Protein AF-U1MWT1-F1 (afdb_monomer)

Structure (mmCIF, N/CA/C/O backbone):
data_AF-U1MWT1-F1
#
_entry.id   AF-U1MWT1-F1
#
loop_
_atom_site.group_PDB
_atom_site.id
_atom_site.type_symbol
_atom_site.label_atom_id
_atom_site.label_alt_id
_atom_site.label_comp_id
_atom_site.label_asym_id
_atom_site.label_entity_id
_atom_site.label_seq_id
_atom_site.pdbx_PDB_ins_code
_atom_site.Cartn_x
_atom_site.Cartn_y
_atom_site.Cartn_z
_atom_site.occupancy
_atom_site.B_iso_or_equiv
_atom_site.auth_seq_id
_atom_site.auth_comp_id
_atom_site.auth_asym_id
_atom_site.auth_atom_id
_atom_site.pdbx_PDB_model_num
ATOM 1 N N . MET A 1 1 ? -42.553 -12.334 58.207 1.00 40.47 1 MET A N 1
ATOM 2 C CA . MET A 1 1 ? -42.237 -13.122 56.997 1.00 40.47 1 MET A CA 1
ATOM 3 C C . MET A 1 1 ? -41.240 -12.334 56.159 1.00 40.47 1 MET A C 1
ATOM 5 O O . MET A 1 1 ? -41.633 -11.463 55.398 1.00 40.47 1 MET A O 1
ATOM 9 N N . GLY A 1 2 ? -39.946 -12.553 56.386 1.00 51.69 2 GLY A N 1
ATOM 10 C CA . GLY A 1 2 ? -38.876 -11.950 55.598 1.00 51.69 2 GLY A CA 1
ATOM 11 C C . GLY A 1 2 ? -38.252 -13.022 54.723 1.00 51.69 2 GLY A C 1
ATOM 12 O O . GLY A 1 2 ? -37.759 -14.008 55.252 1.00 51.69 2 GLY A O 1
ATOM 13 N N . SER A 1 3 ? -38.305 -12.839 53.408 1.00 50.38 3 SER A N 1
ATOM 14 C CA . SER A 1 3 ? -37.324 -13.380 52.467 1.00 50.38 3 SER A CA 1
ATOM 15 C C . SER A 1 3 ? -37.654 -12.843 51.080 1.00 50.38 3 SER A C 1
ATOM 17 O O . SER A 1 3 ? -38.604 -13.308 50.456 1.00 50.38 3 SER A O 1
ATOM 19 N N . ARG A 1 4 ? -36.916 -11.827 50.621 1.00 52.38 4 ARG A N 1
ATOM 20 C CA . ARG A 1 4 ? -36.654 -11.551 49.198 1.00 52.38 4 ARG A CA 1
ATOM 21 C C . ARG A 1 4 ? -35.670 -10.386 49.069 1.00 52.38 4 ARG A C 1
ATOM 23 O O . ARG A 1 4 ? -35.786 -9.389 49.767 1.00 52.38 4 ARG A O 1
ATOM 30 N N . SER A 1 5 ? -34.736 -10.535 48.132 1.00 52.97 5 SER A N 1
ATOM 31 C CA . SER A 1 5 ? -33.815 -9.502 47.635 1.00 5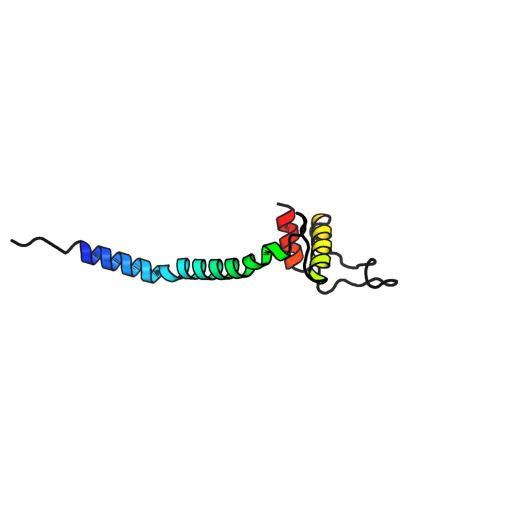2.97 5 SER A CA 1
ATOM 32 C C . SER A 1 5 ? -32.521 -9.228 48.427 1.00 52.97 5 SER A C 1
ATOM 34 O O . SER A 1 5 ? -32.238 -8.112 48.844 1.00 52.97 5 SER A O 1
ATOM 36 N N . LYS A 1 6 ? -31.663 -10.247 48.581 1.00 53.00 6 LYS A N 1
ATOM 37 C CA . LYS A 1 6 ? -30.205 -10.042 48.778 1.00 53.00 6 LYS A CA 1
ATOM 38 C C . LYS A 1 6 ? -29.340 -10.624 47.652 1.00 53.00 6 LYS A C 1
ATOM 40 O O . LYS A 1 6 ? -28.166 -10.290 47.563 1.00 53.00 6 LYS A O 1
ATOM 45 N N . SER A 1 7 ? -29.920 -11.471 46.795 1.00 55.69 7 SER A N 1
ATOM 46 C CA . SER A 1 7 ? -29.209 -12.137 45.695 1.00 55.69 7 SER A CA 1
ATOM 47 C C . SER A 1 7 ? -29.070 -11.267 44.444 1.00 55.69 7 SER A C 1
ATOM 49 O O . SER A 1 7 ? -28.076 -11.403 43.746 1.00 55.69 7 SER A O 1
ATOM 51 N N . ASN A 1 8 ? -30.029 -10.374 44.165 1.00 60.41 8 ASN A N 1
ATOM 52 C CA . ASN A 1 8 ? -29.995 -9.545 42.953 1.00 60.41 8 ASN A CA 1
ATOM 53 C C . ASN A 1 8 ? -28.876 -8.499 43.024 1.00 60.41 8 ASN A C 1
ATOM 55 O O . ASN A 1 8 ? -28.036 -8.423 42.146 1.00 60.41 8 ASN A O 1
ATOM 59 N N . ASN A 1 9 ? -28.780 -7.800 44.157 1.00 65.38 9 ASN A N 1
ATOM 60 C CA . ASN A 1 9 ? -27.883 -6.657 44.334 1.00 65.38 9 ASN A CA 1
ATOM 61 C C . ASN A 1 9 ? -26.386 -7.001 44.170 1.00 65.38 9 ASN A C 1
ATOM 63 O O . ASN A 1 9 ? -25.622 -6.203 43.645 1.00 65.38 9 ASN A O 1
ATOM 67 N N . LYS A 1 10 ? -25.955 -8.204 44.586 1.00 68.19 10 LYS A N 1
ATOM 68 C CA . LYS A 1 10 ? -24.557 -8.646 44.416 1.00 68.19 10 LYS A CA 1
ATOM 69 C C . LYS A 1 10 ? -24.221 -8.995 42.968 1.00 68.19 10 LYS A C 1
ATOM 71 O O . LYS A 1 10 ? -23.125 -8.693 42.513 1.00 68.19 10 LYS A O 1
ATOM 76 N N . ASN A 1 11 ? -25.158 -9.629 42.268 1.00 73.31 11 ASN A N 1
ATOM 77 C CA . ASN A 1 11 ? -24.984 -9.975 40.863 1.00 73.31 11 ASN A CA 1
ATOM 78 C C . ASN A 1 11 ? -25.038 -8.713 40.000 1.00 73.31 11 ASN A C 1
ATOM 80 O O . ASN A 1 11 ? -24.202 -8.551 39.124 1.00 73.31 11 ASN A O 1
ATOM 84 N N . ASP A 1 12 ? -25.953 -7.795 40.309 1.00 75.12 12 ASP A N 1
ATOM 85 C CA . ASP A 1 12 ? -26.077 -6.509 39.626 1.00 75.12 12 ASP A CA 1
ATOM 86 C C . ASP A 1 12 ? -24.794 -5.674 39.807 1.00 75.12 12 ASP A C 1
ATOM 88 O O . ASP A 1 12 ? -24.250 -5.190 38.821 1.00 75.12 12 ASP A O 1
ATOM 92 N N . GLN A 1 13 ? -24.234 -5.586 41.024 1.00 75.12 13 GLN A N 1
ATOM 93 C CA . GLN A 1 13 ? -22.936 -4.927 41.250 1.00 75.12 13 GLN A CA 1
ATOM 94 C C . GLN A 1 13 ? -21.786 -5.622 40.510 1.00 75.12 13 GLN A C 1
ATOM 96 O O . GLN A 1 13 ? -21.023 -4.960 39.820 1.00 75.12 13 GLN A O 1
ATOM 101 N N . SER A 1 14 ? -21.710 -6.956 40.558 1.00 79.69 14 SER A N 1
ATOM 102 C CA . SER A 1 14 ? -20.672 -7.715 39.848 1.00 79.69 14 SER A CA 1
ATOM 103 C C . SER A 1 14 ? -20.741 -7.548 38.325 1.00 79.69 14 SER A C 1
ATOM 105 O O . SER A 1 14 ? -19.699 -7.513 37.667 1.00 79.69 14 SER A O 1
ATOM 107 N N . LEU A 1 15 ? -21.945 -7.461 37.753 1.00 83.44 15 LEU A N 1
ATOM 108 C CA . LEU A 1 15 ? -22.148 -7.212 36.326 1.00 83.44 15 LEU A CA 1
ATOM 109 C C . LEU A 1 15 ? -21.767 -5.777 35.954 1.00 83.44 15 LEU A C 1
ATOM 111 O O . LEU A 1 15 ? -21.116 -5.576 34.931 1.00 83.44 15 LEU A O 1
ATOM 115 N N . LEU A 1 16 ? -22.133 -4.795 36.783 1.00 81.31 16 LEU A N 1
ATOM 116 C CA . LEU A 1 16 ? -21.764 -3.391 36.587 1.00 81.31 16 LEU A CA 1
ATOM 117 C C . LEU A 1 16 ? -20.249 -3.176 36.690 1.00 81.31 16 LEU A C 1
ATOM 119 O O . LEU A 1 16 ? -19.698 -2.460 35.857 1.00 81.31 16 LEU A O 1
ATOM 123 N N . ASP A 1 17 ? -19.574 -3.832 37.633 1.00 81.81 17 ASP A N 1
ATOM 124 C CA . ASP A 1 17 ? -18.114 -3.772 37.781 1.00 81.81 17 ASP A CA 1
ATOM 125 C C . ASP A 1 17 ? -17.419 -4.399 36.563 1.00 81.81 17 ASP A C 1
ATOM 127 O O . ASP A 1 17 ? -16.569 -3.774 35.936 1.00 81.81 17 ASP A O 1
ATOM 131 N N . THR A 1 18 ? -17.866 -5.585 36.132 1.00 82.56 18 THR A N 1
ATOM 132 C CA . THR A 1 18 ? -17.310 -6.257 34.942 1.00 82.56 18 THR A CA 1
ATOM 133 C C . THR A 1 18 ? -17.508 -5.421 33.673 1.00 82.56 18 THR A C 1
ATOM 135 O O . THR A 1 18 ? -16.600 -5.312 32.848 1.00 82.56 18 THR A O 1
ATOM 138 N N . LEU A 1 19 ? -18.684 -4.805 33.509 1.00 82.94 19 LEU A N 1
ATOM 139 C CA . LEU A 1 19 ? -18.962 -3.891 32.400 1.00 82.94 19 LEU A CA 1
ATOM 140 C C . LEU A 1 19 ? -18.078 -2.643 32.470 1.00 82.94 19 LEU A C 1
ATOM 142 O O . LEU A 1 19 ? -17.530 -2.241 31.448 1.00 82.94 19 LEU A O 1
ATOM 146 N N . THR A 1 20 ? -17.907 -2.054 33.652 1.00 83.75 20 THR A N 1
ATOM 147 C CA . THR A 1 20 ? -17.074 -0.858 33.858 1.00 83.75 20 THR A CA 1
ATOM 148 C C . THR A 1 20 ? -15.598 -1.135 33.579 1.00 83.75 20 THR A C 1
ATOM 150 O O . THR A 1 20 ? -14.910 -0.284 33.019 1.00 83.75 20 THR A O 1
ATOM 153 N N . ASP A 1 21 ? -15.121 -2.339 33.880 1.00 91.56 21 ASP A N 1
ATOM 154 C CA . ASP A 1 21 ? -13.735 -2.719 33.618 1.00 91.56 21 ASP A CA 1
ATOM 155 C C . ASP A 1 21 ? -13.497 -3.039 32.133 1.00 91.56 21 ASP A C 1
ATOM 157 O O . ASP A 1 21 ? -12.461 -2.675 31.573 1.00 91.56 21 ASP A O 1
ATOM 161 N N . TRP A 1 22 ? -14.462 -3.673 31.453 1.00 94.44 22 TRP A N 1
ATOM 162 C CA . TRP A 1 22 ? -14.262 -4.219 30.103 1.00 94.44 22 TRP A CA 1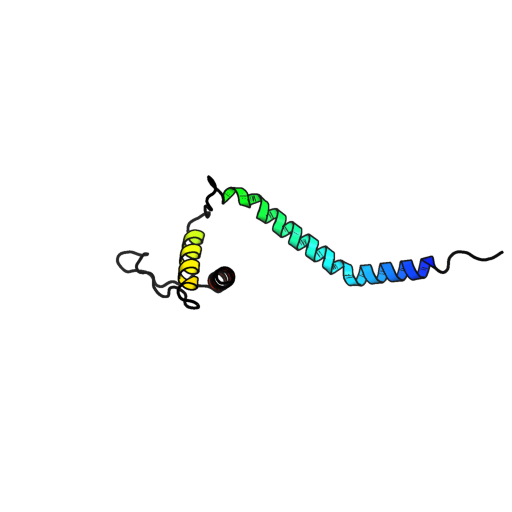
ATOM 163 C C . TRP A 1 22 ? -14.930 -3.437 28.972 1.00 94.44 22 TRP A C 1
ATOM 165 O O . TRP A 1 22 ? -14.662 -3.767 27.819 1.00 94.44 22 TRP A O 1
ATOM 175 N N . TYR A 1 23 ? -15.747 -2.403 29.232 1.00 94.25 23 TYR A N 1
ATOM 176 C CA . TYR A 1 23 ? -16.500 -1.693 28.176 1.00 94.25 23 TYR A CA 1
ATOM 177 C C . TYR A 1 23 ? -15.614 -1.156 27.046 1.00 94.25 23 TYR A C 1
ATOM 179 O O . TYR A 1 23 ? -16.064 -1.050 25.905 1.00 94.25 23 TYR A O 1
ATOM 187 N N . HIS A 1 24 ? -14.357 -0.822 27.340 1.00 94.75 24 HIS A N 1
ATOM 188 C CA . HIS A 1 24 ? -13.437 -0.258 26.363 1.00 94.75 24 HIS A CA 1
ATOM 189 C C . HIS A 1 24 ? -13.150 -1.228 25.206 1.00 94.75 24 HIS A C 1
ATOM 191 O O . HIS A 1 24 ? -12.998 -0.777 24.078 1.00 94.75 24 HIS A O 1
ATOM 197 N N . ILE A 1 25 ? -13.148 -2.547 25.433 1.00 95.94 25 ILE A N 1
ATOM 198 C CA . ILE A 1 25 ? -12.893 -3.551 24.385 1.00 95.94 25 ILE A CA 1
ATOM 199 C C . ILE A 1 25 ? -14.006 -3.586 23.324 1.00 95.94 25 ILE A C 1
ATOM 201 O O . ILE A 1 25 ? -13.695 -3.370 22.151 1.00 95.94 25 ILE A O 1
ATOM 205 N N . PRO A 1 26 ? -15.293 -3.817 23.664 1.00 94.31 26 PRO A N 1
ATOM 206 C CA . PRO A 1 26 ? -16.365 -3.789 22.677 1.00 94.31 26 PRO A CA 1
ATOM 207 C C . PRO A 1 26 ? -16.549 -2.395 22.068 1.00 94.31 26 PRO A C 1
ATOM 209 O O . PRO A 1 26 ? -16.880 -2.304 20.889 1.00 94.31 26 PRO A O 1
ATOM 212 N N . VAL A 1 27 ? -16.287 -1.314 22.816 1.00 96.50 27 VAL A N 1
ATOM 213 C CA . VAL A 1 27 ? -16.309 0.050 22.262 1.00 96.50 27 VAL A CA 1
ATOM 214 C C . VAL A 1 27 ? -15.211 0.241 21.216 1.00 96.50 27 VAL A C 1
ATOM 216 O O . VAL A 1 27 ? -15.501 0.716 20.122 1.00 96.50 27 VAL A O 1
ATOM 219 N N . LEU A 1 28 ? -13.970 -0.166 21.496 1.00 97.31 28 LEU A N 1
ATOM 220 C CA . LEU A 1 28 ? -12.871 -0.093 20.530 1.00 97.31 28 LEU A CA 1
ATOM 221 C C . LEU A 1 28 ? -13.138 -0.970 19.306 1.00 97.31 28 LEU A C 1
ATOM 223 O O . LEU A 1 28 ? -12.913 -0.525 18.183 1.00 97.31 28 LEU A O 1
ATOM 227 N N . LEU A 1 29 ? -13.666 -2.180 19.503 1.00 97.50 29 LEU A N 1
ATOM 228 C CA . LEU A 1 29 ? -14.059 -3.062 18.404 1.00 97.50 29 LEU A CA 1
ATOM 229 C C . LEU A 1 29 ? -15.128 -2.399 17.534 1.00 97.50 29 LEU A C 1
ATOM 231 O O . LEU A 1 29 ? -14.999 -2.395 16.312 1.00 97.50 29 LEU A O 1
ATOM 235 N N . LEU A 1 30 ? -16.142 -1.786 18.149 1.00 97.94 30 LEU A N 1
ATOM 236 C CA . LEU A 1 30 ? -17.178 -1.050 17.432 1.00 97.94 30 LEU A CA 1
ATOM 237 C C . LEU A 1 30 ? -16.588 0.135 16.660 1.00 97.94 30 LEU A C 1
ATOM 239 O O . LEU A 1 30 ? -16.929 0.318 15.495 1.00 97.94 30 LEU A O 1
ATOM 243 N N . ILE A 1 31 ? -15.665 0.895 17.254 1.00 98.25 31 ILE A N 1
ATOM 244 C CA . ILE A 1 31 ? -14.979 2.005 16.578 1.00 98.25 31 ILE A CA 1
ATOM 245 C C . ILE A 1 31 ? -14.199 1.498 15.360 1.00 98.25 31 ILE A C 1
ATOM 247 O O . ILE A 1 31 ? -14.395 2.010 14.259 1.00 98.25 31 ILE A O 1
ATOM 251 N N . VAL A 1 32 ? -13.359 0.471 15.520 1.00 98.06 32 VAL A N 1
ATOM 252 C CA . VAL A 1 32 ? -12.581 -0.117 14.416 1.00 98.06 32 VAL A CA 1
ATOM 253 C C . VAL A 1 32 ? -13.505 -0.682 13.337 1.00 98.06 32 VAL A C 1
ATOM 255 O O . VAL A 1 32 ? -13.273 -0.459 12.150 1.00 98.06 32 VAL A O 1
ATOM 258 N N . GLY A 1 33 ? -14.586 -1.352 13.738 1.00 98.25 33 GLY A N 1
ATOM 259 C CA . GLY A 1 33 ? -15.603 -1.879 12.832 1.00 98.25 33 GLY A CA 1
ATOM 260 C C . GLY A 1 33 ? -16.292 -0.779 12.027 1.00 98.25 33 GLY A C 1
ATOM 261 O O . GLY A 1 33 ? -16.437 -0.913 10.815 1.00 98.25 33 GLY A O 1
ATOM 262 N N . VAL A 1 34 ? -16.647 0.341 12.661 1.00 98.19 34 VAL A N 1
ATOM 263 C CA . VAL A 1 34 ? -17.226 1.509 11.979 1.00 98.19 34 VAL A CA 1
ATOM 264 C C . VAL A 1 34 ? -16.211 2.153 11.033 1.00 98.19 34 VAL A C 1
ATOM 266 O O . VAL A 1 34 ? -16.553 2.445 9.889 1.00 98.19 34 VAL A O 1
ATOM 269 N N . MET A 1 35 ? -14.955 2.331 11.456 1.00 97.88 35 MET A N 1
ATOM 270 C CA . MET A 1 35 ? -13.890 2.859 10.592 1.00 97.88 35 MET A CA 1
ATOM 271 C C . MET A 1 35 ? -13.684 1.980 9.353 1.00 97.88 35 MET A C 1
ATOM 273 O O . MET A 1 35 ? -13.575 2.494 8.237 1.00 97.88 35 MET A O 1
ATOM 277 N N . PHE A 1 36 ? -13.663 0.659 9.541 1.00 97.31 36 PHE A N 1
ATOM 278 C CA . PHE A 1 36 ? -13.586 -0.303 8.450 1.00 97.31 36 PHE A CA 1
ATOM 279 C C . PHE A 1 36 ? -14.814 -0.214 7.543 1.00 97.31 36 PHE A C 1
ATOM 281 O O . PHE A 1 36 ? -14.655 -0.100 6.332 1.00 97.31 36 PHE A O 1
ATOM 288 N N . ALA A 1 37 ? -16.023 -0.186 8.109 1.00 96.69 37 ALA A N 1
ATOM 289 C CA . ALA A 1 37 ? -17.265 -0.100 7.348 1.00 96.69 37 ALA A CA 1
ATOM 290 C C . ALA A 1 37 ? -17.317 1.160 6.476 1.00 96.69 37 ALA A C 1
ATOM 292 O O . ALA A 1 37 ? -17.678 1.073 5.307 1.00 96.69 37 ALA A O 1
ATOM 293 N N . ILE A 1 38 ? -16.904 2.315 7.007 1.00 96.81 38 ILE A N 1
ATOM 294 C CA . ILE A 1 38 ? -16.822 3.567 6.242 1.00 96.81 38 ILE A CA 1
ATOM 295 C C . ILE A 1 38 ? -15.841 3.424 5.073 1.00 96.81 38 ILE A C 1
ATOM 297 O O . ILE A 1 38 ? -16.168 3.812 3.954 1.00 96.81 38 ILE A O 1
ATOM 301 N N . ARG A 1 39 ? -14.658 2.836 5.294 1.00 93.31 39 ARG A N 1
ATOM 302 C CA . ARG A 1 39 ? -13.674 2.632 4.217 1.00 93.31 39 ARG A CA 1
ATOM 303 C C . ARG A 1 39 ? -14.100 1.581 3.193 1.00 93.31 39 ARG A C 1
ATOM 305 O O . ARG A 1 39 ? -13.784 1.734 2.021 1.00 93.31 39 ARG A O 1
ATOM 312 N N . ALA A 1 40 ? -14.824 0.547 3.607 1.00 94.56 40 ALA A N 1
ATOM 313 C CA . ALA A 1 40 ? -15.280 -0.522 2.725 1.00 94.56 40 ALA A CA 1
ATOM 314 C C . ALA A 1 40 ? -16.393 -0.074 1.760 1.00 94.56 40 ALA A C 1
ATOM 316 O O . ALA A 1 40 ? -16.590 -0.713 0.730 1.00 94.56 40 ALA A O 1
ATOM 317 N N . GLN A 1 41 ? -17.093 1.035 2.037 1.00 93.44 41 GLN A N 1
ATOM 318 C CA . GLN A 1 41 ? -18.156 1.548 1.158 1.00 93.44 41 GLN A CA 1
ATOM 319 C C . GLN A 1 41 ? -17.675 1.854 -0.266 1.00 93.44 41 GLN A C 1
ATOM 321 O O . GLN A 1 41 ? -18.453 1.736 -1.208 1.00 93.44 41 GLN A O 1
ATOM 326 N N . THR A 1 42 ? -16.406 2.226 -0.447 1.00 88.81 42 THR A N 1
ATOM 327 C CA . THR A 1 42 ? -15.841 2.553 -1.765 1.00 88.81 42 THR A CA 1
ATOM 328 C C . THR A 1 42 ? -15.274 1.342 -2.502 1.00 88.81 42 THR A C 1
ATOM 330 O O . T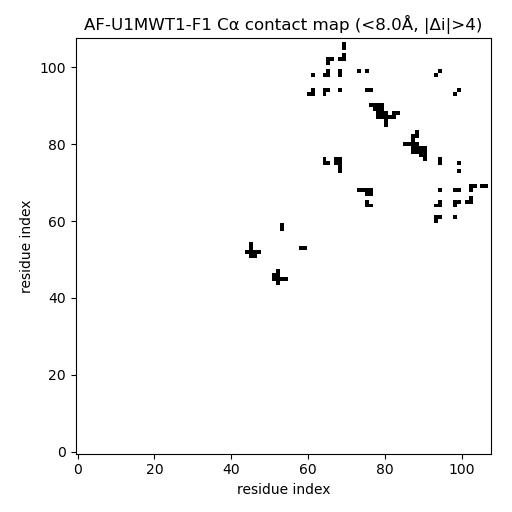HR A 1 42 ? -14.757 1.502 -3.603 1.00 88.81 42 THR A O 1
ATOM 333 N N . TYR A 1 43 ? -15.378 0.132 -1.941 1.00 86.94 43 TYR A N 1
ATOM 334 C CA . TYR A 1 43 ? -14.804 -1.090 -2.511 1.00 86.94 43 TYR A CA 1
ATOM 335 C C . TYR A 1 43 ? -15.258 -1.359 -3.953 1.00 86.94 43 TYR A C 1
ATOM 337 O O . TYR A 1 43 ? -14.440 -1.697 -4.805 1.00 86.94 43 TYR A O 1
ATOM 345 N N . SER A 1 44 ? -16.539 -1.134 -4.253 1.00 87.44 44 SER A N 1
ATOM 346 C CA . SER A 1 44 ? -17.096 -1.319 -5.599 1.00 87.44 44 SER A CA 1
ATOM 347 C C . SER A 1 44 ? -16.463 -0.407 -6.654 1.00 87.44 44 SER A C 1
ATOM 349 O O . SER A 1 44 ? -16.470 -0.761 -7.826 1.00 87.44 44 SER A O 1
ATOM 351 N N . ASN A 1 45 ? -15.862 0.722 -6.263 1.00 88.44 45 ASN A N 1
ATOM 352 C CA . ASN A 1 45 ? -15.168 1.615 -7.195 1.00 88.44 45 ASN A CA 1
ATOM 353 C C . ASN A 1 45 ? -13.857 1.015 -7.725 1.00 88.44 45 ASN A C 1
ATOM 355 O O . ASN A 1 45 ? -13.352 1.469 -8.749 1.00 88.44 45 ASN A O 1
ATOM 359 N N . PHE A 1 46 ? -13.307 0.017 -7.029 1.00 89.12 46 PHE A N 1
ATOM 360 C CA . PHE A 1 46 ? -12.077 -0.678 -7.406 1.00 89.12 46 PHE A CA 1
ATOM 361 C C . PHE A 1 46 ? -12.344 -1.974 -8.169 1.00 89.12 46 PHE A C 1
ATOM 363 O O . PHE A 1 46 ? -11.406 -2.719 -8.437 1.00 89.12 46 PHE A O 1
ATOM 370 N N . ILE A 1 47 ? -13.602 -2.274 -8.497 1.00 91.88 47 ILE A N 1
ATOM 371 C CA . ILE A 1 47 ? -13.965 -3.442 -9.296 1.00 91.88 47 ILE A CA 1
ATOM 372 C C . ILE A 1 47 ? -14.667 -2.956 -10.550 1.00 91.88 47 ILE A C 1
ATOM 374 O O . ILE A 1 47 ? -15.727 -2.335 -10.486 1.00 91.88 47 ILE A O 1
ATOM 378 N N . ARG A 1 48 ? -14.091 -3.278 -11.704 1.00 88.12 48 ARG A N 1
ATOM 379 C CA . ARG A 1 48 ? -14.675 -2.978 -13.006 1.00 88.12 48 ARG A CA 1
ATOM 380 C C . ARG A 1 48 ? -14.724 -4.255 -13.823 1.00 88.12 48 ARG A C 1
ATOM 382 O O . ARG A 1 48 ? -13.698 -4.887 -14.026 1.00 88.12 48 ARG A O 1
ATOM 389 N N . ASP A 1 49 ? -15.926 -4.645 -14.237 1.00 88.94 49 ASP A N 1
ATOM 390 C CA . ASP A 1 49 ? -16.151 -5.830 -15.075 1.00 88.94 49 ASP A CA 1
ATOM 391 C C . ASP A 1 49 ? -15.554 -7.136 -14.495 1.00 88.94 49 ASP A C 1
ATOM 393 O O . ASP A 1 49 ? -15.171 -8.044 -15.224 1.00 88.94 49 ASP A O 1
ATOM 397 N N . GLY A 1 50 ? -15.496 -7.246 -13.160 1.00 89.50 50 GLY A N 1
ATOM 398 C CA . GLY A 1 50 ? -14.940 -8.405 -12.447 1.00 89.50 50 GLY A CA 1
ATOM 399 C C . GLY A 1 50 ? -13.429 -8.347 -12.203 1.00 89.50 50 GLY A C 1
ATOM 400 O O . GLY A 1 50 ? -12.894 -9.221 -11.523 1.00 89.50 50 GLY A O 1
ATOM 401 N N . GLU A 1 51 ? -12.751 -7.310 -12.689 1.00 89.19 51 GLU A N 1
ATOM 402 C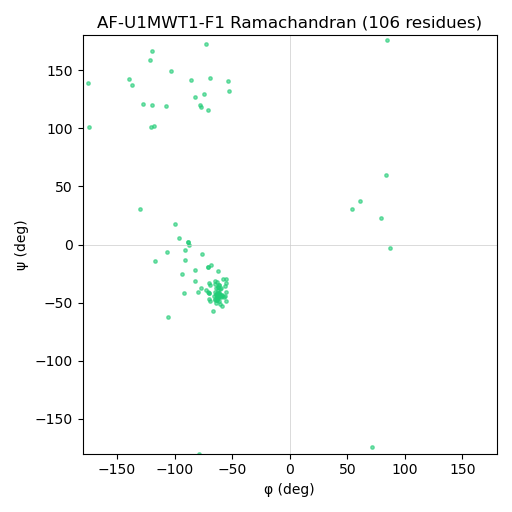 CA . GLU A 1 51 ? -11.319 -7.096 -12.493 1.00 89.19 51 GLU A CA 1
ATOM 403 C C . GLU A 1 51 ? -11.049 -6.027 -11.430 1.00 89.19 51 GLU A C 1
ATOM 405 O O . GLU A 1 51 ? -11.822 -5.080 -11.253 1.00 89.19 51 GLU A O 1
ATOM 410 N N . VAL A 1 52 ? -9.927 -6.175 -10.719 1.00 91.06 52 VAL A N 1
ATOM 411 C CA . VAL A 1 52 ? -9.468 -5.182 -9.744 1.00 91.06 52 VAL A CA 1
ATOM 412 C C . VAL A 1 52 ? -8.817 -4.021 -10.487 1.00 91.06 52 VAL A C 1
ATOM 414 O O . VA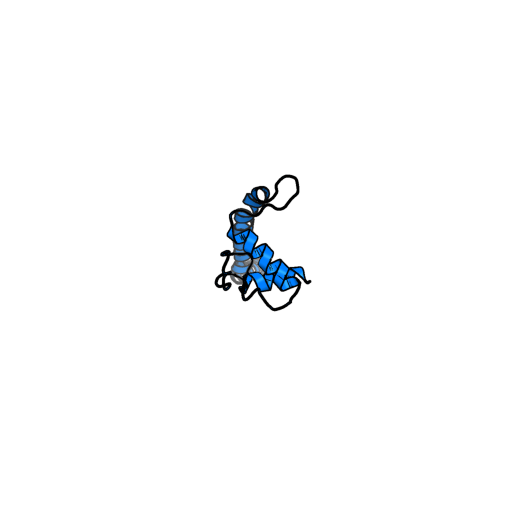L A 1 52 ? -7.809 -4.189 -11.172 1.00 91.06 52 VAL A O 1
ATOM 417 N N . PHE A 1 53 ? -9.374 -2.829 -10.312 1.00 92.12 53 PHE A N 1
ATOM 418 C CA . PHE A 1 53 ? -8.909 -1.602 -10.931 1.00 92.12 53 PHE A CA 1
ATOM 419 C C . PHE A 1 53 ? -8.471 -0.602 -9.860 1.00 92.12 53 PHE A C 1
ATOM 421 O O . PHE A 1 53 ? -9.290 0.044 -9.203 1.00 92.12 53 PHE A O 1
ATOM 428 N N . PHE A 1 54 ? -7.158 -0.478 -9.663 1.00 90.75 54 PHE A N 1
ATOM 429 C CA . PHE A 1 54 ? -6.605 0.440 -8.671 1.00 90.75 54 PHE A CA 1
ATOM 430 C C . PHE A 1 54 ? -6.817 1.906 -9.069 1.00 90.75 54 PHE A C 1
ATOM 432 O O . PHE A 1 54 ? -6.715 2.277 -10.240 1.00 90.75 54 PHE A O 1
ATOM 439 N N . SER A 1 55 ? -7.083 2.757 -8.075 1.00 87.94 55 SER A N 1
ATOM 440 C CA . SER A 1 55 ? -7.240 4.199 -8.277 1.00 87.94 55 SER A CA 1
ATOM 441 C C . SER A 1 55 ? -5.899 4.930 -8.240 1.00 87.94 55 SER A C 1
ATOM 443 O O . SER A 1 55 ? -5.083 4.673 -7.353 1.00 87.94 55 SER A O 1
ATOM 445 N N . GLY A 1 56 ? -5.730 5.929 -9.108 1.00 89.38 56 GLY A N 1
ATOM 446 C CA . GLY A 1 56 ? -4.511 6.742 -9.159 1.00 89.38 56 GLY A CA 1
ATOM 447 C C . GLY A 1 56 ? -3.316 5.977 -9.730 1.00 89.38 56 GLY A C 1
ATOM 448 O O . GLY A 1 56 ? -3.460 4.852 -10.195 1.00 89.38 56 GLY A O 1
ATOM 449 N N . ASN A 1 57 ? -2.134 6.595 -9.711 1.00 92.12 57 ASN A N 1
ATOM 450 C CA . ASN A 1 57 ? -0.931 6.020 -10.324 1.00 92.12 57 ASN A CA 1
ATOM 451 C C . ASN A 1 57 ? -0.107 5.189 -9.328 1.00 92.12 57 ASN A C 1
ATOM 453 O O . ASN A 1 57 ? 0.351 4.099 -9.661 1.00 92.12 57 ASN A O 1
ATOM 457 N N . ASP A 1 58 ? 0.041 5.674 -8.094 1.00 94.06 58 ASP A N 1
ATOM 458 C CA . ASP A 1 58 ? 0.944 5.085 -7.096 1.00 94.06 58 ASP A CA 1
ATOM 459 C C . ASP A 1 58 ? 0.554 3.651 -6.719 1.00 94.06 58 ASP A C 1
ATOM 461 O O . ASP A 1 58 ? 1.416 2.791 -6.550 1.00 94.06 58 ASP A O 1
ATOM 465 N N . ALA A 1 59 ? -0.749 3.357 -6.658 1.00 94.12 59 ALA A N 1
ATOM 466 C CA . ALA A 1 59 ? -1.255 2.024 -6.335 1.00 94.12 59 ALA A CA 1
ATOM 467 C C . ALA A 1 59 ? -0.816 0.959 -7.358 1.00 94.12 59 ALA A C 1
ATOM 469 O O . ALA A 1 59 ? -0.516 -0.174 -6.982 1.00 94.12 59 ALA A O 1
ATOM 470 N N . TRP A 1 60 ? -0.706 1.327 -8.637 1.00 94.94 60 TRP A N 1
ATOM 471 C CA . TRP A 1 60 ? -0.181 0.428 -9.667 1.00 94.94 60 TRP A CA 1
ATOM 472 C C . TRP A 1 60 ? 1.314 0.168 -9.499 1.00 94.94 60 TRP A C 1
ATOM 474 O O . TRP A 1 60 ? 1.775 -0.947 -9.749 1.00 94.94 60 TRP A O 1
ATOM 484 N N . TYR A 1 61 ? 2.075 1.162 -9.037 1.00 95.88 61 TYR A N 1
ATOM 485 C CA . TYR A 1 61 ? 3.490 0.958 -8.742 1.00 95.88 61 TYR A CA 1
ATOM 486 C C . TYR A 1 61 ? 3.679 0.066 -7.510 1.00 95.88 61 TYR A C 1
ATOM 488 O O . TYR A 1 61 ? 4.477 -0.866 -7.569 1.00 95.88 61 TYR A O 1
ATOM 496 N N . HIS A 1 62 ? 2.887 0.258 -6.449 1.00 96.25 62 HIS A N 1
ATOM 497 C CA . HIS A 1 62 ? 2.861 -0.649 -5.295 1.00 96.25 62 HIS A CA 1
ATOM 498 C C . HIS A 1 62 ? 2.543 -2.093 -5.702 1.00 96.25 62 HIS A C 1
ATOM 500 O O . HIS A 1 62 ? 3.233 -3.011 -5.274 1.00 96.25 62 HIS A O 1
ATOM 506 N N . LEU A 1 63 ? 1.556 -2.317 -6.579 1.00 95.94 63 LEU A N 1
ATOM 507 C CA . LEU A 1 63 ? 1.274 -3.659 -7.103 1.00 95.94 63 LEU A CA 1
ATOM 508 C C . LEU A 1 63 ? 2.505 -4.265 -7.789 1.00 95.94 63 LEU A C 1
ATOM 510 O O . LEU A 1 63 ? 2.821 -5.438 -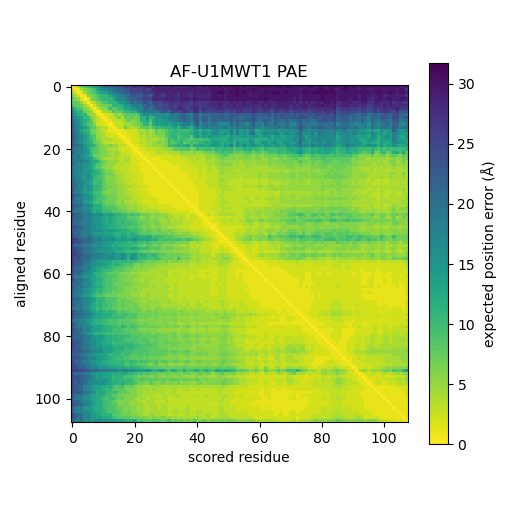7.575 1.00 95.94 63 LEU A O 1
ATOM 514 N N . ARG A 1 64 ? 3.196 -3.482 -8.624 1.00 96.19 64 ARG A N 1
ATOM 515 C CA . ARG A 1 64 ? 4.406 -3.931 -9.321 1.00 96.19 64 ARG A CA 1
ATOM 516 C C . ARG A 1 64 ? 5.517 -4.282 -8.332 1.00 96.19 64 ARG A C 1
ATOM 518 O O . ARG A 1 64 ? 6.160 -5.317 -8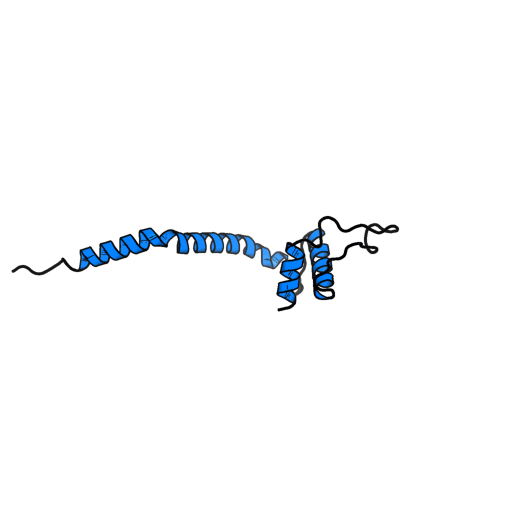.489 1.00 96.19 64 ARG A O 1
ATOM 525 N N . GLU A 1 65 ? 5.700 -3.446 -7.319 1.00 97.06 65 GLU A N 1
ATOM 526 C CA . GLU A 1 65 ? 6.693 -3.612 -6.263 1.00 97.06 65 GLU A CA 1
ATOM 527 C C . GLU A 1 65 ? 6.422 -4.863 -5.422 1.00 97.06 65 GLU A C 1
ATOM 529 O O . GLU A 1 65 ? 7.286 -5.727 -5.306 1.00 97.06 65 GLU A O 1
ATOM 534 N N . VAL A 1 66 ? 5.190 -5.027 -4.935 1.00 97.50 66 VAL A N 1
ATOM 535 C CA . VAL A 1 66 ? 4.728 -6.229 -4.227 1.00 97.50 66 VAL A CA 1
ATOM 536 C C . VAL A 1 66 ? 4.953 -7.469 -5.087 1.00 97.50 66 VAL A C 1
ATOM 538 O O . VAL A 1 66 ? 5.556 -8.433 -4.628 1.00 97.50 66 VAL A O 1
ATOM 541 N N . THR A 1 67 ? 4.546 -7.429 -6.359 1.00 97.25 67 THR A N 1
ATOM 542 C CA . THR A 1 67 ? 4.733 -8.551 -7.294 1.00 97.25 67 THR A CA 1
ATOM 543 C C . THR A 1 67 ? 6.211 -8.903 -7.471 1.00 97.25 67 THR A C 1
ATOM 545 O O . THR A 1 67 ? 6.556 -10.078 -7.613 1.00 97.25 67 THR A O 1
ATOM 548 N N . TYR A 1 68 ? 7.093 -7.902 -7.488 1.00 97.62 68 TYR A N 1
ATOM 549 C CA . TYR A 1 68 ? 8.532 -8.120 -7.557 1.00 97.62 68 TYR A CA 1
ATOM 550 C C . TYR A 1 68 ? 9.068 -8.737 -6.264 1.00 97.62 68 TYR A C 1
ATOM 552 O O . TYR A 1 68 ? 9.770 -9.747 -6.341 1.00 97.62 68 TYR A O 1
ATOM 560 N N . ILE A 1 69 ? 8.702 -8.185 -5.102 1.00 97.94 69 ILE A N 1
ATOM 561 C CA . ILE A 1 69 ? 9.123 -8.675 -3.783 1.00 97.94 69 ILE A CA 1
ATOM 562 C C . ILE A 1 69 ? 8.660 -10.118 -3.580 1.00 97.94 69 ILE A C 1
ATOM 564 O O . ILE A 1 69 ? 9.457 -10.947 -3.167 1.00 97.94 69 ILE A O 1
ATOM 568 N N . THR A 1 70 ? 7.424 -10.473 -3.937 1.00 98.06 70 THR A N 1
ATOM 569 C CA . THR A 1 70 ? 6.928 -11.860 -3.859 1.00 98.06 70 THR A CA 1
ATOM 570 C C . THR A 1 70 ? 7.811 -12.828 -4.657 1.00 98.06 70 THR A C 1
ATOM 572 O O . THR A 1 70 ? 8.040 -13.955 -4.227 1.00 98.06 70 THR A O 1
ATOM 575 N N . LYS A 1 71 ? 8.355 -12.397 -5.802 1.00 97.81 71 LYS A N 1
ATOM 576 C CA . LYS A 1 71 ? 9.238 -13.221 -6.648 1.00 97.81 71 LYS A CA 1
ATOM 577 C C . LYS A 1 71 ? 10.697 -13.239 -6.183 1.00 97.81 71 LYS A C 1
ATOM 579 O O . LYS A 1 71 ? 11.422 -14.164 -6.538 1.00 97.81 71 LYS A O 1
ATOM 584 N N . HIS A 1 72 ? 11.125 -12.240 -5.414 1.00 97.12 72 HIS A N 1
ATOM 585 C CA . HIS A 1 72 ? 12.521 -12.035 -5.007 1.00 97.12 72 HIS A CA 1
ATOM 586 C C . HIS A 1 72 ? 12.656 -11.821 -3.495 1.00 97.12 72 HIS A C 1
ATOM 588 O O . HIS A 1 72 ? 13.537 -11.088 -3.039 1.00 97.12 72 HIS A O 1
ATOM 594 N N . TRP A 1 73 ? 11.758 -12.430 -2.718 1.00 96.25 73 TRP A N 1
ATOM 595 C CA . TRP A 1 73 ? 11.605 -12.166 -1.292 1.00 96.25 73 TRP A CA 1
ATOM 596 C C . TRP A 1 73 ? 12.947 -12.302 -0.551 1.00 96.25 73 TRP A C 1
ATOM 598 O O . TRP A 1 73 ? 13.633 -13.310 -0.741 1.00 96.25 73 TRP A O 1
ATOM 608 N N . PRO A 1 74 ? 13.335 -11.339 0.312 1.00 95.94 74 PRO A N 1
ATOM 609 C CA . PRO A 1 74 ? 12.596 -10.143 0.746 1.00 95.94 74 PRO A CA 1
ATOM 610 C C . PRO A 1 74 ? 13.001 -8.843 0.016 1.00 95.94 74 PRO A C 1
ATOM 612 O O . PRO A 1 74 ? 12.776 -7.751 0.533 1.00 95.94 74 PRO A O 1
ATOM 615 N N . SER A 1 75 ? 13.670 -8.903 -1.139 1.00 96.75 75 SER A N 1
ATOM 616 C CA . SER A 1 75 ? 14.258 -7.700 -1.747 1.00 96.75 75 SER A CA 1
ATOM 617 C C . SER A 1 75 ? 13.233 -6.878 -2.545 1.00 96.75 75 SER A C 1
ATOM 619 O O . SER A 1 75 ? 12.622 -7.428 -3.466 1.00 96.75 75 SER A O 1
ATOM 621 N N . PRO A 1 76 ? 13.094 -5.561 -2.282 1.00 96.31 76 PRO A N 1
ATOM 622 C CA . PRO A 1 76 ? 12.396 -4.641 -3.181 1.00 96.31 76 PRO A CA 1
ATOM 623 C C . PRO A 1 76 ? 13.228 -4.354 -4.436 1.00 96.31 76 PRO A C 1
ATOM 625 O O . PRO A 1 76 ? 14.392 -4.767 -4.530 1.00 96.31 76 PRO A O 1
ATOM 628 N N . ILE A 1 77 ? 12.634 -3.650 -5.399 1.00 96.69 77 ILE A N 1
ATOM 629 C CA . ILE A 1 77 ? 13.321 -3.126 -6.579 1.00 96.69 77 ILE A CA 1
ATOM 630 C C . ILE A 1 77 ? 14.230 -1.979 -6.115 1.00 96.69 77 ILE A C 1
ATOM 632 O O . ILE A 1 77 ? 13.730 -0.956 -5.658 1.00 96.69 77 ILE A O 1
ATOM 636 N N . PRO A 1 78 ? 15.564 -2.086 -6.243 1.00 94.38 78 PRO A N 1
ATOM 637 C CA . PRO A 1 78 ? 16.447 -0.988 -5.857 1.00 94.38 78 PRO A CA 1
ATOM 638 C C . PRO A 1 78 ? 16.497 0.103 -6.939 1.00 94.38 78 PRO A C 1
ATOM 640 O O . PRO A 1 78 ? 16.484 1.298 -6.648 1.00 94.38 78 PRO A O 1
ATOM 643 N N . PHE A 1 79 ? 16.539 -0.312 -8.205 1.00 96.06 79 PHE A N 1
ATOM 644 C CA . PHE A 1 79 ? 16.617 0.552 -9.374 1.00 96.06 79 PHE A CA 1
ATOM 645 C C . PHE A 1 79 ? 15.672 0.055 -10.457 1.00 96.06 79 PHE A C 1
ATOM 647 O O . PHE A 1 79 ? 15.609 -1.140 -10.748 1.00 96.06 79 PHE A O 1
ATOM 654 N N . ASP A 1 80 ? 14.977 0.992 -11.083 1.00 95.62 80 ASP A N 1
ATOM 655 C CA . ASP A 1 80 ? 13.933 0.732 -12.050 1.00 95.62 80 ASP A CA 1
ATOM 656 C C . ASP A 1 80 ? 14.267 1.363 -13.401 1.00 95.62 80 ASP A C 1
ATOM 658 O O . ASP A 1 80 ? 14.073 2.556 -13.627 1.00 95.62 80 ASP A O 1
ATOM 662 N N . ALA A 1 81 ? 14.745 0.536 -14.327 1.00 95.50 81 ALA A N 1
ATOM 663 C CA . ALA A 1 81 ? 15.032 0.963 -15.695 1.00 95.50 81 ALA A CA 1
ATOM 664 C C . ALA A 1 81 ? 13.766 1.134 -16.564 1.00 95.50 81 ALA A C 1
ATOM 666 O O . ALA A 1 81 ? 13.858 1.641 -17.680 1.00 95.50 81 ALA A O 1
ATOM 667 N N . TRP A 1 82 ? 12.587 0.729 -16.073 1.00 93.81 82 TRP A N 1
ATOM 668 C CA . TRP A 1 82 ? 11.318 0.813 -16.803 1.00 93.81 82 TRP A CA 1
ATOM 669 C C . TRP A 1 82 ? 10.582 2.132 -16.530 1.00 93.81 82 TRP A C 1
ATOM 671 O O . TRP A 1 82 ? 9.563 2.409 -17.163 1.00 93.81 82 TRP A O 1
ATOM 681 N N . THR A 1 83 ? 11.100 2.972 -15.631 1.00 93.94 83 THR A N 1
ATOM 682 C CA . THR A 1 83 ? 10.627 4.342 -15.396 1.00 93.94 83 THR A CA 1
ATOM 683 C C . THR A 1 83 ? 11.747 5.356 -15.627 1.00 93.94 83 THR A C 1
ATOM 685 O O . THR A 1 83 ? 12.918 5.006 -15.640 1.00 93.94 83 THR A O 1
ATOM 688 N N . GLY A 1 84 ? 11.410 6.626 -15.888 1.00 93.56 84 GLY A N 1
ATOM 689 C CA . GLY A 1 84 ? 12.415 7.676 -16.130 1.00 93.56 84 GLY A CA 1
ATOM 690 C C . GLY A 1 84 ? 13.325 7.425 -17.339 1.00 93.56 84 GLY A C 1
ATOM 691 O O . GLY A 1 84 ? 14.524 7.707 -17.290 1.00 93.56 84 GLY A O 1
ATOM 692 N N . PHE A 1 85 ? 12.770 6.871 -18.420 1.00 94.19 85 PHE A N 1
ATOM 693 C CA . PHE A 1 85 ? 13.498 6.632 -19.668 1.00 94.19 85 PHE A CA 1
ATOM 694 C C . PHE A 1 85 ? 14.171 7.921 -20.194 1.00 94.19 85 PHE A C 1
ATOM 696 O O . PHE A 1 85 ? 13.548 8.985 -20.140 1.00 94.19 85 PHE A O 1
ATOM 703 N N . PRO A 1 86 ? 15.402 7.853 -20.746 1.00 95.44 86 PRO A N 1
ATOM 704 C CA . PRO A 1 86 ? 16.222 6.656 -20.996 1.00 95.44 86 PRO A CA 1
ATOM 705 C C . PRO A 1 86 ? 17.128 6.229 -19.836 1.00 95.44 86 PRO A C 1
ATOM 707 O O . PRO A 1 86 ? 17.901 5.288 -19.989 1.00 95.44 86 PRO A O 1
ATOM 710 N N . TYR A 1 87 ? 17.080 6.921 -18.701 1.00 96.69 87 TYR A N 1
ATOM 711 C CA . TYR A 1 87 ? 18.091 6.765 -17.658 1.00 96.69 87 TYR A CA 1
ATOM 712 C C . TYR A 1 87 ? 17.721 5.745 -16.589 1.00 96.69 87 TYR A C 1
ATOM 714 O O . TYR A 1 87 ?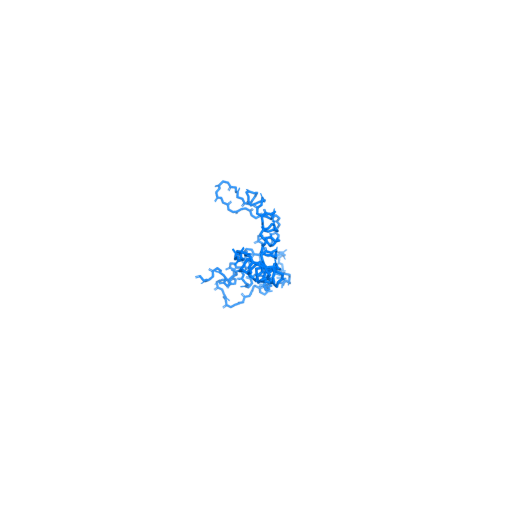 18.627 5.190 -15.981 1.00 96.69 87 TYR A O 1
ATOM 722 N N . GLY A 1 88 ? 16.431 5.490 -16.363 1.00 95.62 88 GLY A N 1
ATOM 723 C CA . GLY A 1 88 ? 15.975 4.747 -15.189 1.00 95.62 88 GLY A CA 1
ATOM 724 C C . GLY A 1 88 ? 15.807 5.652 -13.964 1.00 95.62 88 GLY A C 1
ATOM 725 O O . GLY A 1 88 ? 16.134 6.844 -14.007 1.00 95.62 88 GLY A O 1
ATOM 726 N N . GLN A 1 89 ? 15.308 5.097 -12.859 1.00 94.75 89 GLN A N 1
ATOM 727 C CA . GLN A 1 89 ? 15.190 5.786 -11.568 1.00 94.75 89 GLN A CA 1
ATOM 728 C C . GLN A 1 89 ? 15.563 4.876 -10.397 1.00 94.75 89 GLN A C 1
ATOM 730 O O . GLN A 1 89 ? 15.217 3.697 -10.371 1.00 94.75 89 GLN A O 1
ATOM 735 N N . TRP A 1 90 ? 16.231 5.445 -9.391 1.00 94.50 90 TRP A N 1
ATOM 736 C CA . TRP A 1 90 ? 16.380 4.789 -8.091 1.00 94.50 90 TRP A CA 1
ATOM 737 C C . TRP A 1 90 ? 15.058 4.863 -7.337 1.00 94.50 90 TRP A C 1
ATOM 739 O O . TRP A 1 90 ? 14.456 5.934 -7.226 1.00 94.50 90 TRP A O 1
ATOM 749 N N . VAL A 1 91 ? 14.602 3.720 -6.835 1.00 91.38 91 VAL A N 1
ATOM 750 C CA . VAL A 1 91 ? 13.311 3.626 -6.158 1.00 91.38 91 VAL A CA 1
ATOM 751 C C . VAL A 1 91 ? 13.456 4.203 -4.751 1.00 91.38 91 VAL A C 1
ATOM 753 O O . VAL A 1 91 ? 14.272 3.735 -3.962 1.00 91.38 91 VAL A O 1
ATOM 756 N N . GLY A 1 92 ? 12.707 5.271 -4.459 1.00 85.94 92 GLY A N 1
ATOM 757 C CA . GLY A 1 92 ? 12.772 5.974 -3.172 1.00 85.94 92 GLY A CA 1
ATOM 758 C C . GLY A 1 92 ? 11.571 5.701 -2.269 1.00 85.94 92 GLY A C 1
ATOM 759 O O . GLY A 1 92 ? 11.713 5.171 -1.174 1.00 85.94 92 GLY A O 1
ATOM 760 N N . GLN A 1 93 ? 10.376 6.085 -2.721 1.00 88.25 93 GLN A N 1
ATOM 761 C CA . GLN A 1 93 ? 9.152 6.041 -1.906 1.00 88.25 93 GLN A CA 1
ATOM 762 C C . GLN A 1 93 ? 8.402 4.696 -1.939 1.00 88.25 93 GLN A C 1
ATOM 764 O O . GLN A 1 93 ? 7.364 4.564 -1.297 1.00 88.25 93 GLN A O 1
ATOM 769 N N . PHE A 1 94 ? 8.904 3.714 -2.691 1.00 94.00 94 PHE A N 1
ATOM 770 C CA . PHE A 1 94 ? 8.305 2.387 -2.857 1.00 94.00 94 PHE A CA 1
ATOM 771 C C . PHE A 1 94 ? 9.267 1.301 -2.362 1.00 94.00 94 PHE A C 1
ATOM 773 O O . PHE A 1 94 ? 10.438 1.574 -2.106 1.00 94.00 94 PHE A O 1
ATOM 780 N N . GLY A 1 95 ? 8.765 0.080 -2.189 1.00 90.88 95 GLY A N 1
ATOM 781 C CA . GLY A 1 95 ? 9.529 -1.022 -1.593 1.00 90.88 95 GLY A CA 1
ATOM 782 C C . GLY A 1 95 ? 9.580 -0.908 -0.070 1.00 90.88 95 GLY A C 1
ATOM 783 O O . GLY A 1 95 ? 10.498 -1.402 0.583 1.00 90.88 95 GLY A O 1
ATOM 784 N N . THR A 1 96 ? 8.600 -0.199 0.489 1.00 94.69 96 THR A N 1
ATOM 785 C CA . THR A 1 96 ? 8.514 0.167 1.903 1.00 94.69 96 THR A CA 1
ATOM 786 C C . THR A 1 96 ? 8.018 -1.003 2.753 1.00 94.69 96 THR A C 1
ATOM 788 O O . THR A 1 96 ? 7.677 -2.072 2.247 1.00 94.69 96 THR A O 1
ATOM 791 N N . LEU A 1 97 ? 7.897 -0.790 4.069 1.00 95.69 97 LEU A N 1
ATOM 792 C CA . LEU A 1 97 ? 7.297 -1.778 4.970 1.00 95.69 97 LEU A CA 1
ATOM 793 C C . LEU A 1 97 ? 5.877 -2.183 4.538 1.00 95.69 97 LEU A C 1
ATOM 795 O O . LEU A 1 97 ? 5.498 -3.336 4.722 1.00 95.69 97 LEU A O 1
ATOM 799 N N . TYR A 1 98 ? 5.109 -1.265 3.942 1.00 95.62 98 TYR A N 1
ATOM 800 C CA . TYR A 1 98 ? 3.800 -1.596 3.381 1.00 95.62 98 TYR A CA 1
ATOM 801 C C . TYR A 1 98 ? 3.925 -2.687 2.310 1.00 95.62 98 TYR A C 1
ATOM 803 O O . TYR A 1 98 ? 3.292 -3.734 2.430 1.00 95.62 98 TYR A O 1
ATOM 811 N N . ASP A 1 99 ? 4.800 -2.488 1.322 1.00 97.00 99 ASP A N 1
ATOM 812 C CA . ASP A 1 99 ? 4.994 -3.431 0.216 1.00 97.00 99 ASP A CA 1
ATOM 813 C C . ASP A 1 99 ? 5.493 -4.793 0.719 1.00 97.00 99 ASP A C 1
ATOM 815 O O . ASP A 1 99 ? 5.022 -5.838 0.275 1.00 97.00 99 ASP A O 1
ATOM 819 N N . GLN A 1 100 ? 6.380 -4.785 1.716 1.00 97.06 100 GLN A N 1
ATOM 820 C CA . GLN A 1 100 ? 6.893 -5.993 2.367 1.00 97.06 100 GLN A CA 1
ATOM 821 C C . GLN A 1 100 ? 5.794 -6.779 3.090 1.00 97.06 100 GLN A C 1
ATOM 823 O O . GLN A 1 100 ? 5.707 -7.998 2.940 1.00 97.06 100 GLN A O 1
ATOM 828 N N . ILE A 1 101 ? 4.926 -6.104 3.852 1.00 98.00 101 ILE A N 1
ATOM 829 C CA . ILE A 1 101 ? 3.818 -6.759 4.561 1.00 98.00 101 ILE A CA 1
ATOM 830 C C . ILE A 1 101 ? 2.851 -7.385 3.556 1.00 98.00 101 ILE A C 1
ATOM 832 O O . ILE A 1 101 ? 2.502 -8.556 3.702 1.00 98.00 101 ILE A O 1
ATOM 836 N N . ILE A 1 102 ? 2.447 -6.642 2.522 1.00 97.94 102 ILE A N 1
ATOM 837 C CA . ILE A 1 102 ? 1.517 -7.162 1.512 1.00 97.94 102 ILE A CA 1
ATOM 838 C C . ILE A 1 102 ? 2.143 -8.335 0.748 1.00 97.94 102 ILE A C 1
ATOM 840 O O . ILE A 1 102 ? 1.480 -9.354 0.563 1.00 97.94 102 ILE A O 1
ATOM 844 N N . ALA A 1 103 ? 3.421 -8.246 0.369 1.00 97.94 103 ALA A N 1
ATOM 845 C CA . ALA A 1 103 ? 4.124 -9.346 -0.288 1.00 97.94 103 ALA A CA 1
ATOM 846 C C . ALA A 1 103 ? 4.261 -10.582 0.615 1.00 97.94 103 ALA A C 1
ATOM 848 O O . ALA A 1 103 ? 4.098 -11.697 0.128 1.00 97.94 103 ALA A O 1
ATOM 849 N N . THR A 1 104 ? 4.493 -10.396 1.922 1.00 97.88 104 THR A N 1
ATOM 850 C CA . THR A 1 104 ? 4.505 -11.500 2.900 1.00 97.88 104 THR A CA 1
ATOM 851 C C . THR A 1 104 ? 3.146 -12.182 2.957 1.00 97.88 104 THR A C 1
ATOM 853 O O . THR A 1 104 ? 3.072 -13.402 2.882 1.00 97.88 104 THR A O 1
ATOM 856 N N . ILE A 1 105 ? 2.066 -11.400 3.072 1.00 97.94 105 ILE A N 1
ATOM 857 C CA . ILE A 1 105 ? 0.697 -11.927 3.124 1.00 97.94 105 ILE A CA 1
ATOM 858 C C . ILE A 1 105 ? 0.370 -12.690 1.837 1.00 97.94 105 ILE A C 1
ATOM 860 O O . ILE A 1 105 ? -0.258 -13.736 1.909 1.00 97.94 105 ILE A O 1
ATOM 864 N N . ALA A 1 106 ? 0.823 -12.207 0.678 1.00 96.94 106 ALA A N 1
ATOM 865 C CA . ALA A 1 106 ? 0.610 -12.874 -0.605 1.00 96.94 106 ALA A CA 1
ATOM 866 C C . ALA A 1 106 ? 1.375 -14.207 -0.759 1.00 96.94 106 ALA A C 1
ATOM 868 O O . ALA A 1 106 ? 1.051 -14.979 -1.659 1.00 96.94 106 ALA A O 1
ATOM 869 N N . LEU A 1 107 ? 2.396 -14.462 0.067 1.00 96.56 107 LEU A N 1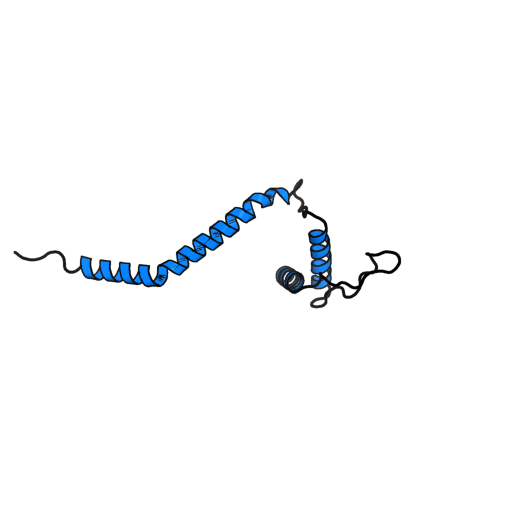
ATOM 870 C CA . LEU A 1 107 ? 3.173 -15.709 0.075 1.00 96.56 107 LEU A CA 1
ATOM 871 C C . LEU A 1 107 ? 2.618 -16.778 1.033 1.00 96.56 107 LEU A C 1
ATOM 873 O O . LEU A 1 107 ? 3.075 -17.921 0.966 1.00 96.56 107 LEU A O 1
ATOM 877 N N . LEU A 1 108 ? 1.699 -16.410 1.931 1.00 95.06 108 LEU A N 1
ATOM 878 C CA . LEU A 1 108 ? 1.047 -17.307 2.894 1.00 95.06 108 LEU A CA 1
ATOM 879 C C . LEU A 1 108 ? -0.197 -17.965 2.288 1.00 95.06 108 LEU A C 1
ATOM 881 O O . LEU A 1 108 ? -0.404 -19.163 2.587 1.00 95.06 108 LEU A O 1
#

Foldseek 3Di:
DDDDDPVPVVVVVVVVVVCVVCVVPVVVVVVVVVVVVVVCVCVVVQADPNDGRDPDDVVVVLVVQLVVCLVVPPDTDQWACPPPPPPTDGDDPYSDPVSNVSSVVVND

Mean predicted aligned error: 8.15 Å

Secondary structure (DSSP, 8-state):
-----SHHHHHHHHHHHHHHHHTHHHHHHHHHHHHHHHHHTTGGGGEETTEE---TTHHHHHHHHHHHHHHSTTPPPSEETTSSTTT-EE--SSS-HHHHHHHHHHH-

Radius of gyration: 26.08 Å; Cα contacts (8 Å, |Δi|>4): 65; chains: 1; bounding box: 60×25×78 Å

Organism: NCBI:txid1238425

pLDDT: mean 89.55, std 12.42, range [40.47, 98.25]

Solvent-accessible surface area (backbone atoms only — not comparable to full-atom values): 6483 Å² total; per-residue (Å²): 142,89,86,86,84,74,70,57,63,56,53,52,49,53,51,51,51,52,46,71,73,47,47,62,57,66,50,49,50,49,50,54,49,50,55,48,53,64,62,54,70,56,52,66,77,34,48,54,98,89,38,84,41,74,71,74,66,66,53,55,52,48,52,52,35,21,57,46,19,57,75,46,67,88,46,50,67,63,64,38,70,91,41,62,75,97,77,28,40,74,54,73,94,55,59,42,72,67,36,52,51,54,20,52,61,74,73,109

Sequence (108 aa):
MGSRSKSNNKNDQSLLDTLTDWYHIPVLLLIVGVMFAIRAQTYSNFIRDGEVFFSGNDAWYHLREVTYITKHWPSPIPFDAWTGFPYGQWVGQFGTLYDQIIATIALL